Protein AF-A0A4Q2QNY8-F1 (afdb_monomer_lite)

Foldseek 3Di:
DVVVVVVVVVVVVVVVVVVVVVVVPDPPDDPDDDDDDPDDPDDPVVVVVVVVVVVVVVVVVVVVVVVVVVPDDDPDVVVCVVVVHDDLFDQDDFPVQVVVWDFDQDPNDTDTPRPDDCCVPPVPTSRNVRVVSSVVSVD

Radius of gyration: 48.38 Å; chains: 1; bounding box: 108×28×122 Å

Sequence (139 aa):
ESGQQVYMQLLNKEQELKITEASTVGDVRIVDPAITQPGVLKPKKGLIILGAIILGLMLSIVGVLLRSLFNRGIESPQVLEEHGISVYASIPLSEWQKARDSVKTIKGVKRYKQSQLLAVGNPTDLAIEAIRSLRTSLH

Structure (mmCIF, N/CA/C/O backbone):
data_AF-A0A4Q2QNY8-F1
#
_entry.id   AF-A0A4Q2QNY8-F1
#
loop_
_atom_site.group_PD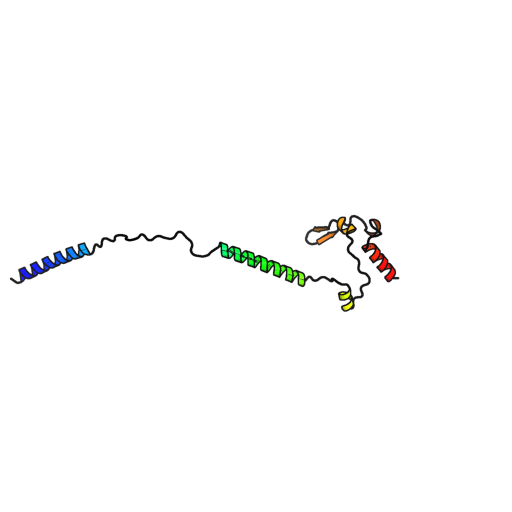B
_atom_site.id
_atom_site.type_symbol
_atom_site.label_atom_id
_atom_site.label_alt_id
_atom_site.label_comp_id
_atom_site.label_asym_id
_atom_site.label_entity_id
_atom_site.label_seq_id
_atom_site.pdbx_PDB_ins_code
_atom_site.Cartn_x
_atom_site.Cartn_y
_atom_site.Cartn_z
_atom_site.occupancy
_atom_site.B_iso_or_equiv
_atom_site.auth_seq_id
_atom_site.auth_comp_id
_atom_site.auth_asym_id
_atom_site.auth_atom_id
_atom_site.pdbx_PDB_model_num
ATOM 1 N N . GLU A 1 1 ? -74.989 6.052 79.167 1.00 61.16 1 GLU A N 1
ATOM 2 C CA . GLU A 1 1 ? -74.015 4.953 78.963 1.00 61.16 1 GLU A CA 1
ATOM 3 C C . GLU A 1 1 ? -73.377 4.945 77.569 1.00 61.16 1 GLU A C 1
ATOM 5 O O . GLU A 1 1 ? -72.194 4.651 77.464 1.00 61.16 1 GLU A O 1
ATOM 10 N N . SER A 1 2 ? -74.086 5.355 76.510 1.00 73.25 2 SER A N 1
ATOM 11 C CA . SER A 1 2 ? -73.563 5.380 75.130 1.00 73.25 2 SER A CA 1
ATOM 12 C C . SER A 1 2 ? -72.398 6.358 74.880 1.00 73.25 2 SER A C 1
ATOM 14 O O . SER A 1 2 ? -71.460 6.019 74.167 1.00 73.25 2 SER A O 1
ATOM 16 N N . GLY A 1 3 ? -72.397 7.551 75.490 1.00 76.75 3 GLY A N 1
ATOM 17 C CA . GLY A 1 3 ? -71.341 8.556 75.262 1.00 76.75 3 GLY A CA 1
ATOM 18 C C . GLY A 1 3 ? -69.958 8.156 75.794 1.00 76.75 3 GLY A C 1
ATOM 19 O O . GLY A 1 3 ? -68.940 8.442 75.168 1.00 76.75 3 GLY A O 1
ATOM 20 N N . GLN A 1 4 ? -69.916 7.432 76.916 1.00 82.75 4 GLN A N 1
ATOM 21 C CA . GLN A 1 4 ? -68.666 6.945 77.502 1.00 82.75 4 GLN A CA 1
ATOM 22 C C . GLN A 1 4 ? -68.042 5.836 76.644 1.00 82.75 4 GLN A C 1
ATOM 24 O O . GLN A 1 4 ? -66.826 5.786 76.490 1.00 82.75 4 GLN A O 1
ATOM 29 N N . GLN A 1 5 ? -68.867 4.986 76.026 1.00 83.88 5 GLN A N 1
ATOM 30 C CA . GLN A 1 5 ? -68.399 3.939 75.116 1.00 83.88 5 GLN A CA 1
ATOM 31 C C . GLN A 1 5 ? -67.789 4.523 73.836 1.00 83.88 5 GLN A C 1
ATOM 33 O O . GLN A 1 5 ? -66.726 4.074 73.413 1.00 83.88 5 GLN A O 1
ATOM 38 N N . VAL A 1 6 ? -68.407 5.561 73.261 1.00 84.44 6 VAL A N 1
ATOM 39 C CA . VAL A 1 6 ? -67.871 6.256 72.077 1.00 84.44 6 VAL A CA 1
ATOM 40 C C . VAL A 1 6 ? -66.541 6.943 72.397 1.00 84.44 6 VAL A C 1
ATOM 42 O O . VAL A 1 6 ? -65.595 6.83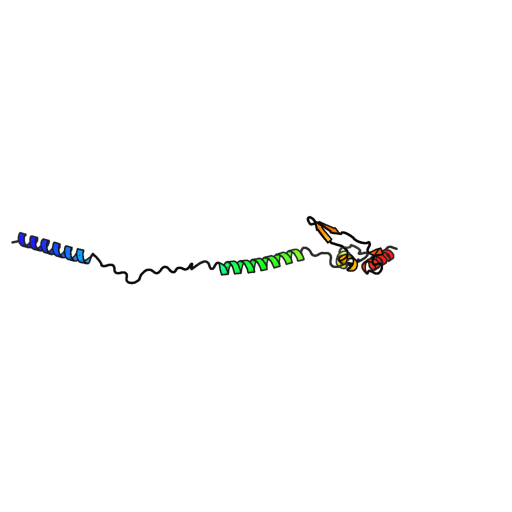6 71.621 1.00 84.44 6 VAL A O 1
ATOM 45 N N . TYR A 1 7 ? -66.427 7.584 73.564 1.00 86.94 7 TYR A N 1
ATOM 46 C CA . TYR A 1 7 ? -65.170 8.195 74.004 1.00 86.94 7 TYR A CA 1
ATOM 47 C C . TYR A 1 7 ? -64.042 7.163 74.143 1.00 86.94 7 TYR A C 1
ATOM 49 O O . TYR A 1 7 ? -62.943 7.374 73.633 1.00 86.94 7 TYR A O 1
ATOM 57 N N . MET A 1 8 ? -64.327 6.011 74.757 1.00 91.75 8 MET A N 1
ATOM 58 C CA . MET A 1 8 ? -63.346 4.928 74.886 1.00 91.75 8 MET A CA 1
ATOM 59 C C . MET A 1 8 ? -62.950 4.328 73.530 1.00 91.75 8 MET A C 1
ATOM 61 O O . MET A 1 8 ? -61.789 3.981 73.333 1.00 91.75 8 MET A O 1
ATOM 65 N N . GLN A 1 9 ? -63.879 4.236 72.574 1.00 89.81 9 GLN A N 1
ATOM 66 C CA . GLN A 1 9 ? -63.567 3.786 71.215 1.00 89.81 9 GLN A CA 1
ATOM 67 C C . GLN A 1 9 ? -62.640 4.759 70.480 1.00 89.81 9 GLN A C 1
ATOM 69 O O . GLN A 1 9 ? -61.672 4.315 69.865 1.00 89.81 9 GLN A O 1
ATOM 74 N N . LEU A 1 10 ? -62.902 6.067 70.564 1.00 91.19 10 LEU A N 1
ATOM 75 C CA . LEU A 1 10 ? -62.044 7.090 69.958 1.00 91.19 10 LEU A CA 1
ATOM 76 C C . LEU A 1 10 ? -60.645 7.094 70.583 1.00 91.19 10 LEU A C 1
ATOM 78 O O . LEU A 1 10 ? -59.657 7.133 69.853 1.00 91.19 10 LEU A O 1
ATOM 82 N N . LEU A 1 11 ? -60.561 6.975 71.911 1.00 92.50 11 LEU A N 1
ATOM 83 C CA . LEU A 1 11 ? -59.290 6.904 72.634 1.00 92.50 11 LEU A CA 1
ATOM 84 C C . LEU A 1 11 ? -58.454 5.690 72.206 1.00 92.50 11 LEU A C 1
ATOM 86 O O . LEU A 1 11 ? -57.263 5.816 71.928 1.00 92.50 11 LEU A O 1
ATOM 90 N N . ASN A 1 12 ? -59.080 4.517 72.099 1.00 93.19 12 ASN A N 1
ATOM 91 C CA . ASN A 1 12 ? -58.396 3.313 71.629 1.00 93.19 12 ASN A CA 1
ATOM 92 C C . ASN A 1 12 ? -57.914 3.472 70.180 1.00 93.19 12 ASN A C 1
ATOM 94 O O . ASN A 1 12 ? -56.805 3.055 69.851 1.00 93.19 12 ASN A O 1
ATOM 98 N N . LYS A 1 13 ? -58.717 4.117 69.324 1.00 91.38 13 LYS A N 1
ATOM 99 C CA . LYS A 1 13 ? -58.352 4.375 67.927 1.00 91.38 13 LYS A CA 1
ATOM 100 C C . LYS A 1 13 ? -57.171 5.341 67.808 1.00 91.38 13 LYS A C 1
ATOM 102 O O . LYS A 1 13 ? -56.305 5.135 66.965 1.00 91.38 13 LYS A O 1
ATOM 107 N N . GLU A 1 14 ? -57.093 6.354 68.669 1.00 92.19 14 GLU A N 1
ATOM 108 C CA . GLU A 1 14 ? -55.946 7.269 68.736 1.00 92.19 14 GLU A CA 1
ATOM 109 C C . GLU A 1 14 ? -54.652 6.527 69.104 1.00 92.19 14 GLU A C 1
ATOM 111 O O . GLU A 1 14 ? -53.612 6.726 68.475 1.00 92.19 14 GLU A O 1
ATOM 116 N N . GLN A 1 15 ? -54.714 5.642 70.100 1.00 86.88 15 GLN A N 1
ATOM 117 C CA . GLN A 1 15 ? -53.559 4.843 70.515 1.00 86.88 15 GLN A CA 1
ATOM 118 C C . GLN A 1 15 ? -53.115 3.870 69.419 1.00 86.88 15 GLN A C 1
ATOM 120 O O . GLN A 1 15 ? -51.923 3.754 69.145 1.00 86.88 15 GLN A O 1
ATOM 125 N N . GLU A 1 16 ? -54.065 3.218 68.751 1.00 88.50 16 GLU A N 1
ATOM 126 C CA . GLU A 1 16 ? -53.801 2.330 67.617 1.00 88.50 16 GLU A CA 1
ATOM 127 C C . GLU A 1 16 ? -53.111 3.074 66.462 1.00 88.50 16 GLU A C 1
ATOM 129 O O . GLU A 1 16 ? -52.135 2.575 65.896 1.00 88.50 16 GLU A O 1
ATOM 134 N N . LEU A 1 17 ? -53.561 4.295 66.150 1.00 86.06 17 LEU A N 1
ATOM 135 C CA . LEU A 1 17 ? -52.940 5.137 65.127 1.00 86.06 17 LEU A CA 1
ATOM 136 C C . LEU A 1 17 ? -51.527 5.570 65.521 1.00 86.06 17 LEU A C 1
ATOM 138 O O . LEU A 1 17 ? -50.632 5.469 64.690 1.00 86.06 17 LEU A O 1
ATOM 142 N N . LYS A 1 18 ? -51.289 5.959 66.781 1.00 83.75 18 LYS A N 1
ATOM 143 C CA . LYS A 1 18 ? -49.944 6.309 67.277 1.00 83.75 18 LYS A CA 1
ATOM 144 C C . LYS A 1 18 ? -48.963 5.139 67.202 1.00 83.75 18 LYS A C 1
ATOM 146 O O . LYS A 1 18 ? -47.800 5.329 66.854 1.00 83.75 18 LYS A O 1
ATOM 151 N N . ILE A 1 19 ? -49.424 3.925 67.503 1.00 83.31 19 ILE A N 1
ATOM 152 C CA . ILE A 1 19 ? -48.609 2.708 67.382 1.00 83.31 19 ILE A CA 1
ATOM 153 C C . ILE A 1 19 ? -48.338 2.396 65.907 1.00 83.31 19 ILE A C 1
ATOM 155 O O . ILE A 1 19 ? -47.214 2.056 65.547 1.00 83.31 19 ILE A O 1
ATOM 159 N N . THR A 1 20 ? -49.341 2.555 65.043 1.00 78.69 20 THR A N 1
ATOM 160 C CA . THR A 1 20 ? -49.195 2.334 63.598 1.00 78.69 20 THR A CA 1
ATOM 161 C C . THR A 1 20 ? -48.257 3.362 62.972 1.00 78.69 20 THR A C 1
ATOM 163 O O . THR A 1 20 ? -47.421 2.992 62.158 1.00 78.69 20 THR A O 1
ATOM 166 N N . GLU A 1 21 ? -48.332 4.628 63.381 1.00 77.88 21 GLU A N 1
ATOM 167 C CA . GLU A 1 21 ? -47.436 5.703 62.948 1.00 77.88 21 GLU A CA 1
ATOM 168 C C . GLU A 1 21 ? -45.992 5.410 63.370 1.00 77.88 21 GLU A C 1
ATOM 170 O O . GLU A 1 21 ? -45.101 5.388 62.521 1.00 77.88 21 GLU A O 1
ATOM 175 N N . ALA A 1 22 ? -45.771 5.053 64.640 1.00 73.25 22 ALA A N 1
ATOM 176 C CA . ALA A 1 22 ? -44.460 4.635 65.136 1.00 73.25 22 ALA A CA 1
ATOM 177 C C . ALA A 1 22 ? -43.936 3.362 64.441 1.00 73.25 22 ALA A C 1
ATOM 179 O O . ALA A 1 22 ? -42.732 3.2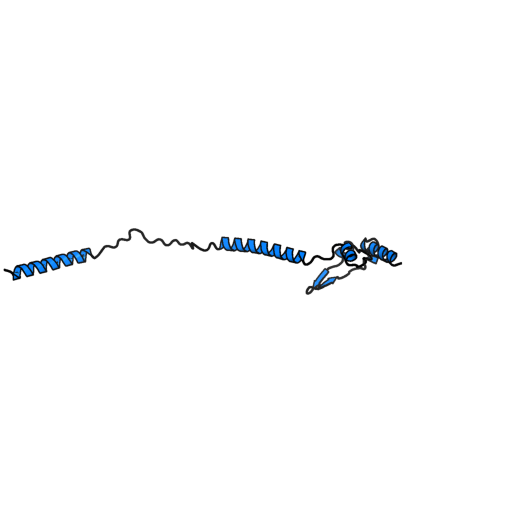27 64.243 1.00 73.25 22 ALA A O 1
ATOM 180 N N . SER A 1 23 ? -44.827 2.454 64.026 1.00 68.50 23 SER A N 1
ATOM 181 C CA . SER A 1 23 ? -44.486 1.249 63.258 1.00 68.50 23 SER A CA 1
ATOM 182 C C . SER A 1 23 ? -44.324 1.502 61.751 1.00 68.50 23 SER A C 1
ATOM 184 O O . SER A 1 23 ? -43.776 0.648 61.055 1.00 68.50 23 SER A O 1
ATOM 186 N N . THR A 1 24 ? -44.806 2.640 61.239 1.00 66.19 24 THR A N 1
ATOM 187 C CA . THR A 1 24 ? -44.676 3.065 59.832 1.00 66.19 24 THR A CA 1
ATOM 188 C C . THR A 1 24 ? -43.359 3.799 59.596 1.00 66.19 24 THR A C 1
ATOM 190 O O . THR A 1 24 ? -42.877 3.840 58.462 1.00 66.19 24 THR A O 1
ATOM 193 N N . VAL A 1 25 ? -42.723 4.317 60.655 1.00 64.25 25 VAL A N 1
ATOM 194 C CA . VAL A 1 25 ? -41.319 4.746 60.613 1.00 64.25 25 VAL A CA 1
ATOM 195 C C . VAL A 1 25 ? -40.442 3.495 60.511 1.00 64.25 25 VAL A C 1
ATOM 197 O O . VAL A 1 25 ? -39.862 3.016 61.481 1.00 64.25 25 VAL A O 1
ATOM 200 N N . GLY A 1 26 ? -40.403 2.914 59.314 1.00 64.75 26 GLY A N 1
ATOM 201 C CA . GLY A 1 26 ? -39.526 1.803 58.992 1.00 64.75 26 GLY A CA 1
ATOM 202 C C . GLY A 1 26 ? -38.073 2.242 59.123 1.00 64.75 26 GLY A C 1
ATOM 203 O O . GLY A 1 26 ? -37.637 3.169 58.440 1.00 64.75 26 GLY A O 1
ATOM 204 N N . ASP A 1 27 ? -37.323 1.567 59.990 1.00 69.56 27 ASP A N 1
ATOM 205 C CA . ASP A 1 27 ? -35.871 1.688 60.055 1.00 69.56 27 ASP A CA 1
ATOM 206 C C . ASP A 1 27 ? -35.283 1.083 58.773 1.00 69.56 27 ASP A C 1
ATOM 208 O O . ASP A 1 27 ? -35.184 -0.138 58.610 1.00 69.56 27 ASP A O 1
ATOM 212 N N . VAL A 1 28 ? -34.984 1.933 57.789 1.00 69.50 28 VAL A N 1
ATOM 213 C CA . VAL A 1 28 ? -34.408 1.486 56.519 1.00 69.50 28 VAL A CA 1
ATOM 214 C C . VAL A 1 28 ? -32.923 1.222 56.743 1.00 69.50 28 VAL A C 1
ATOM 216 O O . VAL A 1 28 ? -32.077 2.098 56.571 1.00 69.50 28 VAL A O 1
ATOM 219 N N . ARG A 1 29 ? -32.594 -0.013 57.126 1.00 75.62 29 ARG A N 1
ATOM 220 C CA . ARG A 1 29 ? -31.206 -0.456 57.260 1.00 75.62 29 ARG A CA 1
ATOM 221 C C . ARG A 1 29 ? -30.669 -0.922 55.912 1.00 75.62 29 ARG A C 1
ATOM 223 O O . ARG A 1 29 ? -31.178 -1.873 55.324 1.00 75.62 29 ARG A O 1
ATOM 230 N N . ILE A 1 30 ? -29.608 -0.275 55.439 1.00 74.62 30 ILE A N 1
ATOM 231 C CA . ILE A 1 30 ? -28.875 -0.695 54.240 1.00 74.62 30 ILE A CA 1
ATOM 232 C C . ILE A 1 30 ? -28.323 -2.111 54.489 1.00 74.62 30 ILE A C 1
ATOM 234 O O . ILE A 1 30 ? -27.493 -2.301 55.375 1.00 74.62 30 ILE A O 1
ATOM 238 N N . VAL A 1 31 ? -28.819 -3.104 53.740 1.00 78.56 31 VAL A N 1
ATOM 239 C CA . VAL A 1 31 ? -28.377 -4.512 53.836 1.00 78.56 31 VAL A CA 1
ATOM 240 C C . VAL A 1 31 ? -27.129 -4.758 52.982 1.00 78.56 31 VAL A C 1
ATOM 242 O O . VAL A 1 31 ? -26.272 -5.538 53.384 1.00 78.56 31 VAL A O 1
ATOM 245 N N . ASP A 1 32 ? -27.003 -4.060 51.847 1.00 80.31 32 ASP A N 1
ATOM 246 C CA . ASP A 1 32 ? -25.822 -4.102 50.979 1.00 80.31 32 ASP A CA 1
ATOM 247 C C . ASP A 1 32 ? -25.685 -2.771 50.208 1.00 80.31 32 ASP A C 1
ATOM 249 O O . ASP A 1 32 ? -26.649 -2.339 49.562 1.00 80.31 32 ASP A O 1
ATOM 253 N N . PRO A 1 33 ? -24.551 -2.053 50.300 1.00 79.19 33 PRO A N 1
ATOM 254 C CA . PRO A 1 33 ? -24.332 -0.840 49.521 1.00 79.19 33 PRO A CA 1
ATOM 255 C C . PRO A 1 33 ? -24.244 -1.140 48.018 1.00 79.19 33 PRO A C 1
ATOM 257 O O . PRO A 1 33 ? -23.588 -2.082 47.584 1.00 79.19 33 PRO A O 1
ATOM 260 N N . ALA A 1 34 ? -24.851 -0.283 47.191 1.00 76.12 34 ALA A N 1
ATOM 261 C CA . ALA A 1 34 ? -24.735 -0.386 45.740 1.00 76.12 34 ALA A CA 1
ATOM 262 C C . ALA A 1 34 ? -23.293 -0.089 45.296 1.00 76.12 34 ALA A C 1
ATOM 264 O O . ALA A 1 34 ? -22.850 1.062 45.268 1.00 76.12 34 ALA A O 1
ATOM 265 N N . ILE A 1 35 ? -22.556 -1.136 44.935 1.00 75.94 35 ILE A N 1
ATOM 266 C CA . ILE A 1 35 ? -21.191 -1.014 44.431 1.00 75.94 35 ILE A CA 1
ATOM 267 C C . ILE A 1 35 ? -21.271 -0.663 42.946 1.00 75.94 35 ILE A C 1
ATOM 269 O O . ILE A 1 35 ? -21.676 -1.474 42.111 1.00 75.94 35 ILE A O 1
ATOM 273 N N . THR A 1 36 ? -20.874 0.556 42.592 1.00 74.19 36 THR A N 1
ATOM 274 C CA . THR A 1 36 ? -20.621 0.879 41.186 1.00 74.19 36 THR A CA 1
ATOM 275 C C . THR A 1 36 ? -19.337 0.174 40.769 1.00 74.19 36 THR A C 1
ATOM 277 O O . THR A 1 36 ? -18.326 0.271 41.456 1.00 74.19 36 THR A O 1
ATOM 280 N N . GLN A 1 37 ? -19.364 -0.576 39.668 1.00 69.69 37 GLN A N 1
ATOM 281 C CA . GLN A 1 37 ? -18.137 -1.134 39.103 1.00 69.69 37 GLN A CA 1
ATOM 282 C C . GLN A 1 37 ? -17.370 0.007 38.420 1.00 69.69 37 GLN A C 1
ATOM 284 O O . GLN A 1 37 ? -17.871 0.546 37.426 1.00 69.69 37 GLN A O 1
ATOM 289 N N . PRO A 1 38 ? -16.171 0.396 38.896 1.00 67.81 38 PRO A N 1
ATOM 290 C CA . PRO A 1 38 ? -15.337 1.353 38.187 1.00 67.81 38 PRO A CA 1
ATOM 291 C C . PRO A 1 38 ? -14.713 0.632 36.987 1.00 67.81 38 PRO A C 1
ATOM 293 O O . PRO A 1 38 ? -13.610 0.096 37.044 1.00 67.81 38 PRO A O 1
ATOM 296 N N . GLY A 1 39 ? -15.468 0.553 35.894 1.00 67.44 39 GLY A N 1
ATOM 297 C CA . GLY A 1 39 ? -15.057 -0.166 34.699 1.00 67.44 39 GLY A CA 1
ATOM 298 C C . GLY A 1 39 ? -15.993 0.104 33.533 1.00 67.44 39 GLY A C 1
ATOM 299 O O . GLY A 1 39 ? -17.194 -0.146 33.591 1.00 67.44 39 GLY A O 1
ATOM 300 N N . VAL A 1 40 ? -15.433 0.607 32.438 1.00 66.50 40 VAL A N 1
ATOM 301 C CA . VAL A 1 40 ? -16.181 0.838 31.202 1.00 66.50 40 VAL A CA 1
ATOM 302 C C . VAL A 1 40 ? -16.436 -0.522 30.537 1.00 66.50 40 VAL A C 1
ATOM 304 O O . VAL A 1 40 ? -15.542 -1.074 29.899 1.00 66.50 40 VAL A O 1
ATOM 307 N N . LEU A 1 41 ? -17.644 -1.086 30.679 1.00 68.25 41 LEU A N 1
ATOM 308 C CA . LEU A 1 41 ? -17.991 -2.403 30.109 1.00 68.25 41 LEU A CA 1
ATOM 309 C C . LEU A 1 41 ? -17.899 -2.445 28.567 1.00 68.25 41 LEU A C 1
ATOM 311 O O . LEU A 1 41 ? -17.679 -3.512 27.989 1.00 68.25 41 LEU A O 1
ATOM 315 N N . LYS A 1 42 ? -18.065 -1.302 27.883 1.00 67.44 42 LYS A N 1
ATOM 316 C CA . LYS A 1 42 ? -18.009 -1.159 26.413 1.00 67.44 42 LYS A CA 1
ATOM 317 C C . LYS A 1 42 ? -17.576 0.266 26.013 1.00 67.44 42 LYS A C 1
ATOM 319 O O . LYS A 1 42 ? -18.007 1.200 26.681 1.00 67.44 42 LYS A O 1
ATOM 324 N N . PRO A 1 43 ? -16.837 0.492 24.905 1.00 69.88 43 PRO A N 1
ATOM 325 C CA . PRO A 1 43 ? -16.306 -0.473 23.941 1.00 69.88 43 PRO A CA 1
ATOM 326 C C . PRO A 1 43 ? -14.839 -0.851 24.219 1.00 69.88 43 PRO A C 1
ATOM 328 O O . PRO A 1 43 ? -14.063 -0.060 24.754 1.00 69.88 43 PRO A O 1
ATOM 331 N N . LYS A 1 44 ? -14.426 -2.052 23.788 1.00 81.44 44 LYS A N 1
ATOM 332 C CA . LYS A 1 44 ? -13.034 -2.533 23.876 1.00 81.44 44 LYS A CA 1
ATOM 333 C C . LYS A 1 44 ? -12.143 -1.807 22.855 1.00 81.44 44 LYS A C 1
ATOM 335 O O . LYS A 1 44 ? -11.804 -2.367 21.815 1.00 81.44 44 LYS A O 1
ATOM 340 N N . LYS A 1 45 ? -11.770 -0.554 23.148 1.00 81.06 45 LYS A N 1
ATOM 341 C CA . LYS A 1 45 ? -11.028 0.344 22.237 1.00 81.06 45 LYS A CA 1
ATOM 342 C C . LYS A 1 45 ? -9.769 -0.303 21.645 1.00 81.06 45 LYS A C 1
ATOM 344 O O . LYS A 1 45 ? -9.529 -0.160 20.454 1.00 81.06 45 LYS A O 1
ATOM 349 N N . GLY A 1 46 ? -9.023 -1.079 22.437 1.00 87.31 46 GLY A N 1
ATOM 350 C CA . GLY A 1 46 ? -7.831 -1.790 21.955 1.00 87.31 46 GLY A CA 1
ATOM 351 C C . GLY A 1 46 ? -8.122 -2.802 20.841 1.00 87.31 46 GLY A C 1
ATOM 352 O O . GLY A 1 46 ? -7.384 -2.867 19.864 1.00 87.31 46 GLY A O 1
ATOM 353 N N . LEU A 1 47 ? -9.234 -3.537 20.935 1.00 88.38 47 LEU A N 1
ATOM 354 C CA . LEU A 1 47 ? -9.624 -4.535 19.933 1.00 88.38 47 LEU A CA 1
ATOM 355 C C . LEU A 1 47 ? -10.082 -3.870 18.625 1.00 88.38 47 LEU A C 1
ATOM 357 O O . LEU A 1 47 ? -9.796 -4.370 17.542 1.00 88.38 47 LEU A O 1
ATOM 361 N N . ILE A 1 48 ? -10.726 -2.703 18.731 1.00 92.25 48 ILE A N 1
ATOM 362 C CA . ILE A 1 48 ? -11.124 -1.882 17.579 1.00 92.25 48 ILE A CA 1
ATOM 363 C C . ILE A 1 48 ? -9.889 -1.323 16.864 1.00 92.25 48 ILE A C 1
ATOM 365 O O . ILE A 1 48 ? -9.799 -1.418 15.644 1.00 92.25 48 ILE A O 1
ATOM 369 N N . ILE A 1 49 ? -8.923 -0.781 17.613 1.00 94.31 49 ILE A N 1
ATOM 370 C CA . ILE A 1 49 ? -7.673 -0.252 17.049 1.00 94.31 49 ILE A CA 1
ATOM 371 C C . ILE A 1 49 ? -6.889 -1.368 16.352 1.00 94.31 49 ILE A C 1
ATOM 373 O O . ILE A 1 49 ? -6.448 -1.188 15.220 1.00 94.31 49 ILE A O 1
ATOM 377 N N . LEU A 1 50 ? -6.766 -2.535 16.991 1.00 95.12 50 LEU A N 1
ATOM 378 C CA . LEU A 1 50 ? -6.087 -3.685 16.398 1.00 95.12 50 LEU A CA 1
ATOM 379 C C . LEU A 1 50 ? -6.770 -4.136 15.098 1.00 95.12 50 LEU A C 1
ATOM 381 O O . LEU A 1 50 ? -6.096 -4.334 14.089 1.00 95.12 50 LEU A O 1
ATOM 385 N N . GLY A 1 51 ? -8.104 -4.227 15.095 1.00 95.62 51 GLY A N 1
ATOM 386 C CA . GLY A 1 51 ? -8.875 -4.549 13.894 1.00 95.62 51 GLY A CA 1
ATOM 387 C C . GLY A 1 51 ? -8.678 -3.527 12.770 1.00 95.62 51 GLY A C 1
ATOM 388 O O . GLY A 1 51 ? -8.476 -3.913 11.620 1.00 95.62 51 GLY A O 1
ATOM 389 N N . ALA A 1 52 ? -8.664 -2.233 13.099 1.00 95.69 52 ALA A N 1
ATOM 390 C CA . ALA A 1 52 ? -8.454 -1.158 12.132 1.00 95.69 52 ALA A CA 1
ATOM 391 C C . ALA A 1 52 ? -7.049 -1.190 11.508 1.00 95.69 52 ALA A C 1
ATOM 393 O O . ALA A 1 52 ? -6.919 -0.985 10.303 1.00 95.69 52 ALA A O 1
ATOM 394 N N . ILE A 1 53 ? -6.008 -1.489 12.294 1.00 96.75 53 ILE A N 1
ATOM 395 C CA . ILE A 1 53 ? -4.634 -1.626 11.786 1.00 96.75 53 ILE A CA 1
ATOM 396 C C . ILE A 1 53 ? -4.541 -2.791 10.799 1.00 96.75 53 ILE A C 1
ATOM 398 O O . ILE A 1 53 ? -4.007 -2.626 9.703 1.00 96.75 53 ILE A O 1
ATOM 402 N N . ILE A 1 54 ? -5.090 -3.953 11.161 1.00 96.81 54 ILE A N 1
ATOM 403 C CA . ILE A 1 54 ? -5.058 -5.145 10.303 1.00 96.81 54 ILE A CA 1
ATOM 404 C C . ILE A 1 54 ? -5.810 -4.884 8.992 1.00 96.81 54 ILE A C 1
ATOM 406 O O . ILE A 1 54 ? -5.285 -5.169 7.914 1.00 96.81 54 ILE A O 1
ATOM 410 N N . LEU A 1 55 ? -7.005 -4.289 9.065 1.00 97.06 55 LEU A N 1
ATOM 411 C CA . LEU A 1 55 ? -7.779 -3.914 7.879 1.00 97.06 55 LEU A CA 1
ATOM 412 C C . LEU A 1 55 ? -7.055 -2.881 7.012 1.00 97.06 55 LEU A C 1
ATOM 414 O O . LEU A 1 55 ? -7.023 -3.026 5.792 1.00 97.06 55 LEU A O 1
ATOM 418 N N . GLY A 1 56 ? -6.448 -1.865 7.626 1.00 97.25 56 GLY A N 1
ATOM 419 C CA . GLY A 1 56 ? -5.678 -0.847 6.916 1.00 97.25 56 GLY A CA 1
ATOM 420 C C . GLY A 1 56 ? -4.484 -1.438 6.165 1.00 97.25 56 GLY A C 1
ATOM 421 O O . GLY A 1 56 ? -4.260 -1.097 5.004 1.00 97.25 56 GLY A O 1
ATOM 422 N N . LEU A 1 57 ? -3.755 -2.372 6.785 1.00 97.00 57 LEU A N 1
ATOM 423 C CA . LEU A 1 57 ? -2.648 -3.080 6.135 1.00 97.00 57 LEU A CA 1
ATOM 424 C C . LEU A 1 57 ? -3.131 -3.920 4.950 1.00 97.00 57 LEU A C 1
ATOM 426 O O . LEU A 1 57 ? -2.563 -3.818 3.864 1.00 97.00 57 LEU A O 1
ATOM 430 N N . MET A 1 58 ? -4.205 -4.691 5.133 1.00 97.19 58 MET A N 1
ATOM 431 C CA . MET A 1 58 ? -4.830 -5.476 4.063 1.00 97.19 58 MET A CA 1
ATOM 432 C C . MET A 1 58 ? -5.236 -4.597 2.874 1.00 97.19 58 MET A C 1
ATOM 434 O O . MET A 1 58 ? -4.846 -4.869 1.740 1.00 97.19 58 MET A O 1
ATOM 438 N N . LEU A 1 59 ? -5.955 -3.501 3.130 1.00 96.94 59 LEU A N 1
ATOM 439 C CA . LEU A 1 59 ? -6.386 -2.558 2.095 1.00 96.94 59 LEU A CA 1
ATOM 440 C C . LEU A 1 59 ? -5.204 -1.903 1.373 1.00 96.94 59 LEU A C 1
ATOM 442 O O . LEU A 1 59 ? -5.243 -1.743 0.155 1.00 96.94 59 LEU A O 1
ATOM 446 N N . SER A 1 60 ? -4.144 -1.554 2.103 1.00 96.62 60 SER A N 1
ATOM 447 C CA . SER A 1 60 ? -2.941 -0.957 1.521 1.00 96.62 60 SER A CA 1
ATOM 448 C C . SER A 1 60 ? -2.232 -1.926 0.570 1.00 96.62 60 SER A C 1
ATOM 450 O O . SER A 1 60 ? -1.903 -1.554 -0.556 1.00 96.62 60 SER A O 1
ATOM 452 N N . ILE A 1 61 ? -2.070 -3.193 0.974 1.00 95.94 61 ILE A N 1
ATOM 453 C CA . ILE A 1 61 ? -1.477 -4.241 0.129 1.00 95.94 61 ILE A CA 1
ATOM 454 C C . ILE A 1 61 ? -2.297 -4.420 -1.149 1.00 95.94 61 ILE A C 1
ATOM 456 O O . ILE A 1 61 ? -1.742 -4.380 -2.248 1.00 95.94 61 ILE A O 1
ATOM 460 N N . VAL A 1 62 ? -3.618 -4.563 -1.016 1.00 95.94 62 VAL A N 1
ATOM 461 C CA . VAL A 1 62 ? -4.528 -4.705 -2.161 1.00 95.94 62 VAL A CA 1
ATOM 462 C C . VAL A 1 62 ? -4.423 -3.494 -3.090 1.00 95.94 62 VAL A C 1
ATOM 464 O O . VAL A 1 62 ? -4.295 -3.664 -4.300 1.00 95.94 62 VAL A O 1
ATOM 467 N N . GLY A 1 63 ? -4.405 -2.277 -2.543 1.00 95.00 63 GLY A N 1
ATOM 468 C CA . GLY A 1 63 ? -4.267 -1.048 -3.325 1.00 95.00 63 GLY A CA 1
ATOM 469 C C . GLY A 1 63 ? -2.947 -0.965 -4.098 1.00 95.00 63 GLY A C 1
ATOM 470 O O . GLY A 1 63 ? -2.944 -0.594 -5.273 1.00 95.00 63 GLY A O 1
ATOM 471 N N . VAL A 1 64 ? -1.826 -1.344 -3.476 1.00 94.00 64 VAL A N 1
ATOM 472 C CA . VAL A 1 64 ? -0.511 -1.375 -4.140 1.00 94.00 64 VAL A CA 1
ATOM 473 C C . VAL A 1 64 ? -0.478 -2.428 -5.244 1.00 94.00 64 VAL A C 1
ATOM 475 O O . VAL A 1 64 ? 0.007 -2.134 -6.336 1.00 94.00 64 VAL A O 1
ATOM 478 N N . LEU A 1 65 ? -1.025 -3.620 -4.998 1.00 90.44 65 LEU A N 1
ATOM 479 C CA . LEU A 1 65 ? -1.095 -4.678 -6.005 1.00 90.44 65 LEU A CA 1
ATOM 480 C C . LEU A 1 65 ? -1.963 -4.261 -7.193 1.00 90.44 65 LEU A C 1
ATOM 482 O O . LEU A 1 65 ? -1.502 -4.359 -8.325 1.00 90.44 65 LEU A O 1
ATOM 486 N N . LEU A 1 66 ? -3.162 -3.715 -6.961 1.00 90.38 66 LEU A N 1
ATOM 487 C CA . LEU A 1 66 ? -4.012 -3.193 -8.039 1.00 90.38 66 LEU A CA 1
ATOM 488 C C . LEU A 1 66 ? -3.283 -2.134 -8.869 1.00 90.38 66 LEU A C 1
ATOM 490 O O . LEU A 1 66 ? -3.293 -2.191 -10.098 1.00 90.38 66 LEU A O 1
ATOM 494 N N . ARG A 1 67 ? -2.606 -1.193 -8.201 1.00 88.00 67 ARG A N 1
ATOM 495 C CA . ARG A 1 67 ? -1.806 -0.169 -8.880 1.00 88.00 67 ARG A CA 1
ATOM 496 C C . ARG A 1 67 ? -0.666 -0.781 -9.693 1.00 88.00 67 ARG A C 1
ATOM 498 O O . ARG A 1 67 ? -0.402 -0.318 -10.797 1.00 88.00 67 ARG A O 1
ATOM 505 N N . SER A 1 68 ? 0.004 -1.801 -9.164 1.00 84.50 68 SER A N 1
ATOM 506 C CA . SER A 1 68 ? 1.077 -2.509 -9.866 1.00 84.50 68 SER A CA 1
ATOM 507 C C . SER A 1 68 ? 0.561 -3.264 -11.088 1.00 84.50 68 SER A C 1
ATOM 509 O O . SER A 1 68 ? 1.231 -3.274 -12.114 1.00 84.50 68 SER A O 1
ATOM 511 N N . LEU A 1 69 ? -0.623 -3.874 -10.995 1.00 82.12 69 LEU A N 1
ATOM 512 C CA . LEU A 1 69 ? -1.247 -4.600 -12.101 1.00 82.12 69 LEU A CA 1
ATOM 513 C C . LEU A 1 69 ? -1.663 -3.659 -13.237 1.00 82.12 69 LEU A C 1
ATOM 515 O O . LEU A 1 69 ? -1.468 -3.994 -14.401 1.00 82.12 69 LEU A O 1
ATOM 519 N N . PHE A 1 70 ? -2.188 -2.475 -12.909 1.00 78.69 70 PHE A N 1
ATOM 520 C CA . PHE A 1 70 ? -2.509 -1.451 -13.909 1.00 78.69 70 PHE A CA 1
ATOM 521 C C . PHE A 1 70 ? -1.263 -0.797 -14.516 1.00 78.69 70 PHE A C 1
ATOM 523 O O . PHE A 1 70 ? -1.276 -0.423 -15.683 1.00 78.69 70 PHE A O 1
ATOM 530 N N . ASN A 1 71 ? -0.170 -0.701 -13.757 1.00 72.94 71 ASN A N 1
ATOM 531 C CA . ASN A 1 71 ? 1.115 -0.192 -14.238 1.00 72.94 71 ASN A CA 1
ATOM 532 C C . ASN A 1 71 ? 2.012 -1.304 -14.807 1.00 72.94 71 ASN A C 1
ATOM 534 O O . ASN A 1 71 ? 3.230 -1.272 -14.612 1.00 72.94 71 ASN A O 1
ATOM 538 N N . ARG A 1 72 ? 1.440 -2.285 -15.513 1.00 63.81 72 ARG A N 1
ATOM 539 C CA . ARG A 1 72 ? 2.245 -3.216 -16.308 1.00 63.81 72 ARG A CA 1
ATOM 540 C C . ARG A 1 72 ? 2.914 -2.442 -17.440 1.00 63.81 72 ARG A C 1
ATOM 542 O O . ARG A 1 72 ? 2.258 -1.966 -18.361 1.00 63.81 72 ARG A O 1
ATOM 549 N N . GLY A 1 73 ? 4.226 -2.262 -17.314 1.00 67.31 73 GLY A N 1
ATOM 550 C CA . GLY A 1 73 ? 5.057 -1.759 -18.398 1.00 67.31 73 GLY A CA 1
ATOM 551 C C . GLY A 1 73 ? 5.188 -2.798 -19.509 1.00 67.31 73 GLY A C 1
ATOM 552 O O . GLY A 1 73 ? 4.776 -3.947 -19.367 1.00 67.31 73 GLY A O 1
ATOM 553 N N . ILE A 1 74 ? 5.787 -2.395 -20.623 1.00 69.88 74 ILE A N 1
ATOM 554 C CA . ILE A 1 74 ? 6.136 -3.316 -21.705 1.00 69.88 74 ILE A CA 1
ATOM 555 C C . ILE A 1 74 ? 7.333 -4.148 -21.225 1.00 69.88 74 ILE A C 1
ATOM 557 O O . ILE A 1 74 ? 8.448 -3.636 -21.144 1.00 69.88 74 ILE A O 1
ATOM 561 N N . GLU A 1 75 ? 7.088 -5.399 -20.837 1.00 68.69 75 GLU A N 1
ATOM 562 C CA . GLU A 1 75 ? 8.110 -6.290 -20.259 1.00 68.69 75 GLU A CA 1
ATOM 563 C C . GLU A 1 75 ? 8.832 -7.142 -21.306 1.00 68.69 75 GLU A C 1
ATOM 565 O O . GLU A 1 75 ? 9.959 -7.572 -21.061 1.00 68.69 75 GLU A O 1
ATOM 570 N N . SER A 1 76 ? 8.229 -7.364 -22.478 1.00 74.12 76 SER A N 1
ATOM 571 C CA . SER A 1 76 ? 8.869 -8.131 -23.544 1.00 74.12 76 SER A CA 1
ATOM 572 C C . SER A 1 76 ? 8.708 -7.483 -24.922 1.00 74.12 76 SER A C 1
ATOM 574 O O . SER A 1 76 ? 7.672 -6.882 -25.219 1.00 74.12 76 SER A O 1
ATOM 576 N N . PRO A 1 77 ? 9.731 -7.605 -25.788 1.00 74.06 77 PRO A N 1
ATOM 577 C CA . PRO A 1 77 ? 9.663 -7.116 -27.161 1.00 74.06 77 PRO A CA 1
ATOM 578 C C . PRO A 1 77 ? 8.616 -7.863 -28.001 1.00 74.06 77 PRO A C 1
ATOM 580 O O . PRO A 1 77 ? 8.056 -7.270 -28.914 1.00 74.06 77 PRO A O 1
ATOM 583 N N . GLN A 1 78 ? 8.274 -9.111 -27.650 1.00 76.69 78 GLN A N 1
ATOM 584 C CA . GLN A 1 78 ? 7.236 -9.881 -28.352 1.00 76.69 78 GLN A CA 1
ATOM 585 C C . GLN A 1 78 ? 5.864 -9.206 -28.268 1.00 76.69 78 GLN A C 1
ATOM 587 O O . GLN A 1 78 ? 5.126 -9.194 -29.246 1.00 76.69 78 GLN A O 1
ATOM 592 N N . VAL A 1 79 ? 5.544 -8.577 -27.128 1.00 78.50 79 VAL A N 1
ATOM 593 C CA . VAL A 1 79 ? 4.282 -7.838 -26.964 1.00 78.50 79 VAL A CA 1
ATOM 594 C C . VAL A 1 79 ? 4.188 -6.697 -27.978 1.00 78.50 79 VAL A C 1
ATOM 596 O O . VAL A 1 79 ? 3.109 -6.424 -28.487 1.00 78.50 79 VAL A O 1
ATOM 599 N N . LEU A 1 80 ? 5.301 -6.037 -28.305 1.00 80.62 80 LEU A N 1
ATOM 600 C CA . LEU A 1 80 ? 5.321 -4.976 -29.316 1.00 80.62 80 LEU A CA 1
ATOM 601 C C . LEU A 1 80 ? 5.140 -5.542 -30.730 1.00 80.62 80 LEU A C 1
ATOM 603 O O . LEU A 1 80 ? 4.355 -4.994 -31.505 1.00 80.62 80 LEU A O 1
ATOM 607 N N . GLU A 1 81 ? 5.802 -6.657 -31.038 1.00 81.06 81 GLU A N 1
ATOM 608 C CA . GLU A 1 81 ? 5.697 -7.324 -32.341 1.00 81.06 81 GLU A CA 1
ATOM 609 C C . GLU A 1 81 ? 4.279 -7.845 -32.613 1.00 81.06 81 GLU A C 1
ATOM 611 O O . GLU A 1 81 ? 3.758 -7.656 -33.712 1.00 81.06 81 GLU A O 1
ATOM 616 N N . GLU A 1 82 ? 3.607 -8.406 -31.601 1.00 81.00 82 GLU A N 1
ATOM 617 C CA . GLU A 1 82 ? 2.202 -8.837 -31.686 1.00 81.00 82 GLU A CA 1
ATOM 618 C C . GLU A 1 82 ? 1.241 -7.677 -31.991 1.00 81.00 82 GLU A C 1
ATOM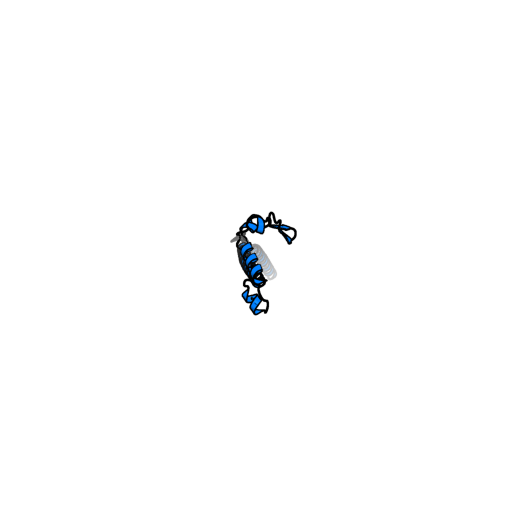 620 O O . GLU A 1 82 ? 0.222 -7.870 -32.653 1.00 81.00 82 GLU A O 1
ATOM 625 N N . HIS A 1 83 ? 1.576 -6.458 -31.560 1.00 81.50 83 HIS A N 1
ATOM 626 C CA . HIS A 1 83 ? 0.805 -5.246 -31.854 1.00 81.50 83 HIS A CA 1
ATOM 627 C C . HIS A 1 83 ? 1.208 -4.585 -33.186 1.00 81.50 83 HIS A C 1
ATOM 629 O O . HIS A 1 83 ? 0.781 -3.466 -33.476 1.00 81.50 83 HIS A O 1
ATOM 635 N N . GLY A 1 84 ? 2.022 -5.258 -34.008 1.00 82.56 84 GLY A N 1
ATOM 636 C CA . GLY A 1 84 ? 2.464 -4.768 -35.315 1.00 82.56 84 GLY A CA 1
ATOM 637 C C . GLY A 1 84 ? 3.590 -3.732 -35.252 1.00 82.56 84 GLY A C 1
ATOM 638 O O . GLY A 1 84 ? 3.843 -3.047 -36.243 1.00 82.56 84 GLY A O 1
ATOM 639 N N . ILE A 1 85 ? 4.269 -3.595 -34.109 1.00 84.12 85 ILE A N 1
ATOM 640 C CA . ILE A 1 85 ? 5.411 -2.692 -33.934 1.00 84.12 85 ILE A CA 1
ATOM 641 C C . ILE A 1 85 ? 6.700 -3.513 -34.032 1.00 84.12 85 ILE A C 1
ATOM 643 O O . ILE A 1 85 ? 7.019 -4.295 -33.141 1.00 84.12 85 ILE A O 1
ATOM 647 N N . SER A 1 86 ? 7.477 -3.314 -35.099 1.00 82.12 86 SER A N 1
ATOM 648 C CA . SER A 1 86 ? 8.768 -3.989 -35.283 1.00 82.12 86 SER A CA 1
ATOM 649 C C . SER A 1 86 ? 9.818 -3.480 -34.285 1.00 82.12 86 SER A C 1
ATOM 651 O O . SER A 1 86 ? 10.122 -2.281 -34.261 1.00 82.12 86 SER A O 1
ATOM 653 N N . VAL A 1 87 ? 10.414 -4.378 -33.498 1.00 82.19 87 VAL A N 1
ATOM 654 C CA . VAL A 1 87 ? 11.480 -4.041 -32.543 1.00 82.19 87 VAL A CA 1
ATOM 655 C C . VAL A 1 87 ? 12.848 -4.158 -33.220 1.00 82.19 87 VAL A C 1
ATOM 657 O O . VAL A 1 87 ? 13.283 -5.244 -33.575 1.00 82.19 87 VAL A O 1
ATOM 660 N N . TYR A 1 88 ? 13.556 -3.035 -33.376 1.00 82.50 88 TYR A N 1
ATOM 661 C CA . TYR A 1 88 ? 14.862 -2.999 -34.057 1.00 82.50 88 TYR A CA 1
ATOM 662 C C . TYR A 1 88 ? 16.045 -3.391 -33.162 1.00 82.50 88 TYR A C 1
ATOM 664 O O . TYR A 1 88 ? 17.035 -3.935 -33.641 1.00 82.50 88 TYR A O 1
ATOM 672 N N . ALA A 1 89 ? 15.972 -3.095 -31.863 1.00 83.56 89 ALA A N 1
ATOM 673 C CA . ALA A 1 89 ? 16.959 -3.537 -30.884 1.00 83.56 89 ALA A CA 1
ATOM 674 C C . ALA A 1 89 ? 16.403 -3.468 -29.461 1.00 83.56 89 ALA A C 1
ATOM 676 O O . ALA A 1 89 ? 15.627 -2.574 -29.121 1.00 83.56 89 ALA A O 1
ATOM 677 N N . SER A 1 90 ? 16.874 -4.374 -28.606 1.00 86.00 90 SER A N 1
ATOM 678 C CA . SER A 1 90 ? 16.663 -4.338 -27.159 1.00 86.00 90 SER A CA 1
ATOM 679 C C . SER A 1 90 ? 17.946 -3.875 -26.468 1.00 86.00 90 SER A C 1
ATOM 681 O O . SER A 1 90 ? 18.936 -4.608 -26.447 1.00 86.00 90 SER A O 1
ATOM 683 N N . ILE A 1 91 ? 17.949 -2.665 -25.906 1.00 89.06 91 ILE A N 1
ATOM 684 C CA . ILE A 1 91 ? 19.123 -2.120 -25.208 1.00 89.06 91 ILE A CA 1
ATOM 685 C C . ILE A 1 91 ? 19.022 -2.479 -23.717 1.00 89.06 91 ILE A C 1
ATOM 687 O O . ILE A 1 91 ? 18.106 -1.993 -23.047 1.00 89.06 91 ILE A O 1
ATOM 691 N N . PRO A 1 92 ? 19.928 -3.316 -23.175 1.00 87.56 92 PRO A N 1
ATOM 692 C CA . PRO A 1 92 ? 19.924 -3.650 -21.758 1.00 87.56 92 PRO A CA 1
ATOM 693 C C . PRO A 1 92 ? 20.344 -2.448 -20.906 1.00 87.56 92 PRO A C 1
ATOM 695 O O . PRO A 1 92 ? 21.059 -1.548 -21.352 1.00 87.56 92 PRO A O 1
ATOM 698 N N . LEU A 1 93 ? 19.922 -2.450 -19.643 1.00 86.50 93 LEU A N 1
ATOM 699 C CA . LEU A 1 93 ? 20.327 -1.428 -18.688 1.00 86.50 93 LEU A CA 1
ATOM 700 C C . LEU A 1 93 ? 21.788 -1.655 -18.258 1.00 86.50 93 LEU A C 1
ATOM 702 O O . LEU A 1 93 ? 22.120 -2.708 -17.722 1.00 86.50 93 LEU A O 1
ATOM 706 N N . SER A 1 94 ? 22.655 -0.659 -18.468 1.00 87.44 94 SER A N 1
ATOM 707 C CA . SER A 1 94 ? 24.055 -0.703 -18.021 1.00 87.44 94 SER A CA 1
ATOM 708 C C . SER A 1 94 ? 24.157 -0.449 -16.513 1.00 87.44 94 SER A C 1
ATOM 710 O O . SER A 1 94 ? 23.855 0.645 -16.023 1.00 87.44 94 SER A O 1
ATOM 712 N N . GLU A 1 95 ? 24.638 -1.442 -15.763 1.00 86.19 95 GLU A N 1
ATOM 713 C CA . GLU A 1 95 ? 24.919 -1.289 -14.328 1.00 86.19 95 GLU A CA 1
ATOM 714 C C . GLU A 1 95 ? 26.100 -0.330 -14.076 1.00 86.19 95 GLU A C 1
ATOM 716 O O . GLU A 1 95 ? 26.098 0.413 -13.092 1.00 86.19 95 GLU A O 1
ATOM 721 N N . TRP A 1 96 ? 27.074 -0.261 -14.997 1.00 84.75 96 TRP A N 1
ATOM 722 C CA . TRP A 1 96 ? 28.209 0.670 -14.908 1.00 84.75 96 TRP A CA 1
ATOM 723 C C . TRP A 1 96 ? 27.751 2.128 -14.958 1.00 84.75 96 TRP A C 1
ATOM 725 O O . TRP A 1 96 ? 28.235 2.956 -14.176 1.00 84.75 96 TRP A O 1
ATOM 735 N N . GLN A 1 97 ? 26.808 2.431 -15.857 1.00 83.19 97 GLN A N 1
ATOM 736 C CA . GLN A 1 97 ? 26.222 3.761 -15.983 1.00 83.19 97 GLN A CA 1
ATOM 737 C C . GLN A 1 97 ? 25.319 4.081 -14.792 1.00 83.19 97 GLN A C 1
ATOM 739 O O . GLN A 1 97 ? 25.452 5.143 -14.192 1.00 83.19 97 GLN A O 1
ATOM 744 N N . LYS A 1 98 ? 24.455 3.146 -14.388 1.00 84.25 98 LYS A N 1
ATOM 745 C CA . LYS A 1 98 ? 23.555 3.307 -13.237 1.00 84.25 98 LYS A CA 1
ATOM 746 C C . LYS A 1 98 ? 24.299 3.610 -11.933 1.00 84.25 98 LYS A C 1
ATOM 748 O O . LYS A 1 98 ? 23.816 4.407 -11.137 1.00 84.25 98 LYS A O 1
ATOM 753 N N . ALA A 1 99 ? 25.473 3.013 -11.722 1.00 82.31 99 ALA A N 1
ATOM 754 C CA . ALA A 1 99 ? 26.302 3.284 -10.547 1.00 82.31 99 ALA A CA 1
ATOM 755 C C . ALA A 1 99 ? 26.900 4.707 -10.533 1.00 82.31 99 ALA A C 1
ATOM 757 O O . ALA A 1 99 ? 27.201 5.239 -9.466 1.00 82.31 99 ALA A O 1
ATOM 758 N N . ARG A 1 100 ? 27.092 5.324 -11.706 1.00 79.81 100 ARG A N 1
ATOM 759 C CA . ARG A 1 100 ? 27.714 6.652 -11.872 1.00 79.81 100 ARG A CA 1
ATOM 760 C C . ARG A 1 100 ? 26.695 7.773 -12.041 1.00 79.81 100 ARG A C 1
ATOM 762 O O . ARG A 1 100 ? 26.972 8.917 -11.675 1.00 79.81 100 ARG A O 1
ATOM 769 N N . ASP A 1 101 ? 25.524 7.450 -12.570 1.00 81.62 101 ASP A N 1
ATOM 770 C CA . ASP A 1 101 ? 24.445 8.398 -12.773 1.00 81.62 101 ASP A CA 1
ATOM 771 C C . ASP A 1 101 ? 23.705 8.626 -11.453 1.00 81.62 101 ASP A C 1
ATOM 773 O O . ASP A 1 101 ? 22.932 7.801 -10.967 1.00 81.62 101 ASP A O 1
ATOM 777 N N . SER A 1 102 ? 23.913 9.803 -10.862 1.00 71.75 102 SER A N 1
ATOM 778 C CA . SER A 1 102 ? 23.091 10.234 -9.734 1.00 71.75 102 SER A CA 1
ATOM 779 C C . SER A 1 102 ? 21.702 10.635 -10.244 1.00 71.75 102 SER A C 1
ATOM 781 O O . SER A 1 102 ? 21.548 11.640 -10.947 1.00 71.75 102 SER A O 1
ATOM 783 N N . VAL A 1 103 ? 20.681 9.849 -9.897 1.00 71.56 103 VAL A N 1
ATOM 784 C CA . VAL A 1 103 ? 19.281 10.176 -10.191 1.00 71.56 103 VAL A CA 1
ATOM 785 C C . VAL A 1 103 ? 18.742 11.032 -9.053 1.00 71.56 103 VAL A C 1
ATOM 787 O O . VAL A 1 103 ? 18.517 10.546 -7.945 1.00 71.56 103 VAL A O 1
ATOM 790 N N . LYS A 1 104 ? 18.525 12.324 -9.315 1.00 69.69 104 LYS A N 1
ATOM 791 C CA . LYS A 1 104 ? 17.840 13.215 -8.371 1.00 69.69 104 LYS A CA 1
ATOM 792 C C . LYS A 1 104 ? 16.406 13.422 -8.833 1.00 69.69 104 LYS A C 1
ATOM 794 O O . LYS A 1 104 ? 16.161 13.996 -9.893 1.00 69.69 104 LYS A O 1
ATOM 799 N N . THR A 1 105 ? 15.451 12.979 -8.024 1.00 70.31 105 THR A N 1
ATOM 800 C CA . THR A 1 105 ? 14.033 13.276 -8.246 1.00 70.31 105 THR A CA 1
ATOM 801 C C . THR A 1 105 ? 13.728 14.646 -7.654 1.00 70.31 105 THR A C 1
ATOM 803 O O . THR A 1 105 ? 13.763 14.820 -6.439 1.00 70.31 105 THR A O 1
ATOM 806 N N . ILE A 1 106 ? 13.438 15.629 -8.506 1.00 68.62 106 ILE A N 1
ATOM 807 C CA . ILE A 1 106 ? 13.027 16.974 -8.085 1.00 68.62 106 ILE A CA 1
ATOM 808 C C . ILE A 1 106 ? 11.615 17.201 -8.618 1.00 68.62 106 ILE A C 1
ATOM 810 O O . ILE A 1 106 ? 11.398 17.147 -9.825 1.00 68.62 106 ILE A O 1
ATOM 814 N N . LYS A 1 107 ? 10.653 17.452 -7.719 1.00 67.38 107 LYS A N 1
ATOM 815 C CA . LYS A 1 107 ? 9.238 17.704 -8.065 1.00 67.38 107 LYS A CA 1
ATOM 816 C C . LYS A 1 107 ? 8.628 16.629 -8.986 1.00 67.38 107 LYS A C 1
ATOM 818 O O . LYS A 1 107 ? 7.986 16.947 -9.977 1.00 67.38 107 LYS A O 1
ATOM 823 N N . GLY A 1 108 ? 8.878 15.351 -8.692 1.00 69.56 108 GLY A N 1
ATOM 824 C CA . GLY A 1 108 ? 8.346 14.222 -9.473 1.00 69.56 108 GLY A CA 1
ATOM 825 C C . GLY A 1 108 ? 9.032 13.975 -10.823 1.00 69.56 108 GLY A C 1
ATOM 826 O O . GLY A 1 108 ? 8.777 12.950 -11.447 1.00 69.56 108 GLY A O 1
ATOM 827 N N . VAL A 1 109 ? 9.951 14.848 -11.249 1.00 66.75 109 VAL A N 1
ATOM 828 C CA . VAL A 1 109 ? 10.736 14.676 -12.476 1.00 66.75 109 VAL A CA 1
ATOM 829 C C . VAL A 1 109 ? 12.102 14.091 -12.120 1.00 66.75 109 VAL A C 1
ATOM 831 O O . VAL A 1 109 ? 12.859 14.668 -11.331 1.00 66.75 109 VAL A O 1
ATOM 834 N N . LYS A 1 110 ? 12.427 12.930 -12.699 1.00 68.56 110 LYS A N 1
ATOM 835 C CA . LYS A 1 110 ? 13.753 12.312 -12.575 1.00 68.56 110 LYS A CA 1
ATOM 836 C C . LYS A 1 110 ? 14.748 13.119 -13.408 1.00 68.56 110 LYS A C 1
ATOM 838 O O . LYS A 1 110 ? 14.649 13.145 -14.631 1.00 68.56 110 LYS A O 1
ATOM 843 N N . ARG A 1 111 ? 15.704 13.788 -12.758 1.00 67.31 111 ARG A N 1
ATOM 844 C CA . ARG A 1 111 ? 16.842 14.410 -13.441 1.00 67.31 111 ARG A CA 1
ATOM 845 C C . ARG A 1 111 ? 18.039 13.476 -13.370 1.00 67.31 111 ARG A C 1
ATOM 847 O O . ARG A 1 111 ? 18.541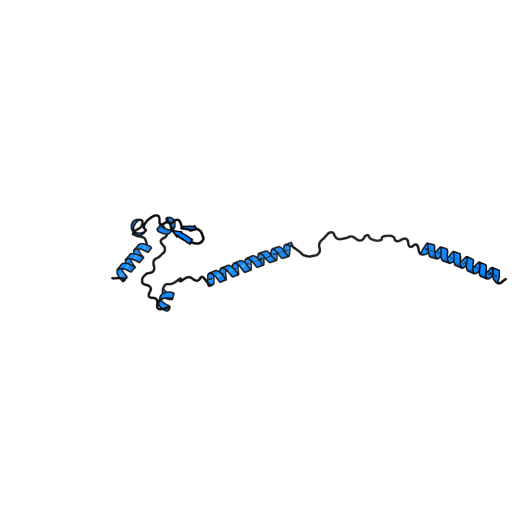 13.179 -12.286 1.00 67.31 111 ARG A O 1
ATOM 854 N N . TYR A 1 112 ? 18.479 13.041 -14.541 1.00 68.38 112 TYR A N 1
ATOM 855 C CA . TYR A 1 112 ? 19.678 12.240 -14.720 1.00 68.38 112 TYR A CA 1
ATOM 856 C C . TYR A 1 112 ? 20.852 13.192 -14.908 1.00 68.38 112 TYR A C 1
ATOM 858 O O . TYR A 1 112 ? 20.912 13.922 -15.896 1.00 68.38 112 TYR A O 1
ATOM 866 N N . LYS A 1 113 ? 21.773 13.229 -13.943 1.00 66.94 113 LYS A N 1
ATOM 867 C CA . LYS A 1 113 ? 23.069 13.869 -14.166 1.00 66.94 113 LYS A CA 1
ATOM 868 C C . LYS A 1 113 ? 23.991 12.811 -14.760 1.00 66.94 113 LYS A C 1
ATOM 870 O O . LYS A 1 113 ? 24.589 12.051 -14.004 1.00 66.94 113 LYS A O 1
ATOM 875 N N . GLN A 1 114 ? 24.058 12.757 -16.089 1.00 67.75 114 GLN A N 1
ATOM 876 C CA . GLN A 1 114 ? 25.009 11.895 -16.785 1.00 67.75 114 GLN A CA 1
ATOM 877 C C . GLN A 1 114 ? 26.416 12.429 -16.535 1.00 67.75 114 GLN A C 1
ATOM 879 O O . GLN A 1 114 ? 26.747 13.543 -16.939 1.00 67.75 114 GLN A O 1
ATOM 884 N N . SER A 1 115 ? 27.215 11.668 -15.791 1.00 67.44 115 SER A N 1
ATOM 885 C CA . SER A 1 115 ? 28.573 12.089 -15.431 1.00 67.44 115 SER A CA 1
ATOM 886 C C . SER A 1 115 ? 29.543 11.897 -16.602 1.00 67.44 115 SER A C 1
ATOM 888 O O . SER A 1 115 ? 30.462 12.692 -16.786 1.00 67.44 115 SER A O 1
ATOM 890 N N . GLN A 1 116 ? 29.334 10.849 -17.409 1.00 73.94 116 GLN A N 1
ATOM 891 C CA . GLN A 1 116 ? 30.211 10.451 -18.513 1.00 73.94 116 GLN A CA 1
ATOM 892 C C . GLN A 1 116 ? 29.411 9.765 -19.629 1.00 73.94 116 GLN A C 1
ATOM 894 O O . GLN A 1 116 ? 28.416 9.092 -19.364 1.00 73.94 116 GLN A O 1
ATOM 899 N N . LEU A 1 117 ? 29.864 9.902 -20.879 1.00 82.56 117 LEU A N 1
ATOM 900 C CA . LEU A 1 117 ? 29.314 9.155 -22.014 1.00 82.56 117 LEU A CA 1
ATOM 901 C C . LEU A 1 117 ? 29.700 7.675 -21.897 1.00 82.56 117 LEU A C 1
ATOM 903 O O . LEU A 1 117 ? 30.890 7.351 -21.892 1.00 82.56 117 LEU A O 1
ATOM 907 N N . LEU A 1 118 ? 28.708 6.778 -21.858 1.00 84.38 118 LEU A N 1
ATOM 908 C CA . LEU A 1 118 ? 28.936 5.335 -21.700 1.00 84.38 118 LEU A CA 1
ATOM 909 C C . LEU A 1 118 ? 29.849 4.764 -22.795 1.00 84.38 118 LEU A C 1
ATOM 911 O O . LEU A 1 118 ? 30.749 3.989 -22.496 1.00 84.38 118 LEU A O 1
ATOM 915 N N . ALA A 1 119 ? 29.681 5.221 -24.039 1.00 85.69 119 ALA A N 1
ATOM 916 C CA . ALA A 1 119 ? 30.479 4.771 -25.180 1.00 85.69 119 ALA A CA 1
ATOM 917 C C . ALA A 1 119 ? 31.983 5.071 -25.045 1.00 85.69 119 ALA A C 1
ATOM 919 O O . ALA A 1 119 ? 32.793 4.382 -25.657 1.00 85.69 119 ALA A O 1
ATOM 920 N N . VAL A 1 120 ? 32.354 6.089 -24.260 1.00 87.31 120 VAL A N 1
ATOM 921 C CA . VAL A 1 120 ? 33.753 6.477 -24.017 1.00 87.31 120 VAL A CA 1
ATOM 922 C C . VAL A 1 120 ? 34.266 5.868 -22.713 1.00 87.31 120 VAL A C 1
ATOM 924 O O . VAL A 1 120 ? 35.401 5.409 -22.653 1.00 87.31 120 VAL A O 1
ATOM 927 N N . GLY A 1 121 ? 33.437 5.856 -21.665 1.00 84.50 121 GLY A N 1
ATOM 928 C CA . GLY A 1 121 ? 33.829 5.373 -20.340 1.00 84.50 121 GLY A CA 1
ATOM 929 C C . GLY A 1 121 ? 33.897 3.848 -20.216 1.00 84.50 121 GLY A C 1
ATOM 930 O O . GLY A 1 121 ? 34.788 3.338 -19.542 1.00 84.50 121 GLY A O 1
ATOM 931 N N . ASN A 1 122 ? 32.983 3.122 -20.868 1.00 86.81 122 ASN A N 1
ATOM 932 C CA . ASN A 1 122 ? 32.982 1.659 -20.924 1.00 86.81 122 ASN A CA 1
ATOM 933 C C . ASN A 1 122 ? 32.527 1.163 -22.315 1.00 86.81 122 ASN A C 1
ATOM 935 O O . ASN A 1 122 ? 31.368 0.780 -22.493 1.00 86.81 122 ASN A O 1
ATOM 939 N N . PRO A 1 123 ? 33.424 1.152 -23.319 1.00 87.88 123 PRO A N 1
ATOM 940 C CA . PRO A 1 123 ? 33.081 0.759 -24.690 1.00 87.88 123 PRO A CA 1
ATOM 941 C C . PRO A 1 123 ? 32.676 -0.715 -24.852 1.00 87.88 123 PRO A C 1
ATOM 943 O O . PRO A 1 123 ? 32.101 -1.078 -25.877 1.00 87.88 123 PRO A O 1
ATOM 946 N N . THR A 1 124 ? 33.003 -1.565 -23.874 1.00 88.94 124 THR A N 1
ATOM 947 C CA . THR A 1 124 ? 32.728 -3.011 -23.874 1.00 88.94 124 THR A CA 1
ATOM 948 C C . THR A 1 124 ? 31.462 -3.377 -23.096 1.00 88.94 124 THR A C 1
ATOM 950 O O . THR A 1 124 ? 31.245 -4.544 -22.783 1.00 88.94 124 THR A O 1
ATOM 953 N N . ASP A 1 125 ? 30.641 -2.394 -22.724 1.00 91.75 125 ASP A N 1
ATOM 954 C CA . ASP A 1 125 ? 29.367 -2.636 -22.050 1.00 91.75 125 ASP A CA 1
ATOM 955 C C . ASP A 1 125 ? 28.353 -3.320 -22.987 1.00 91.75 125 ASP A C 1
ATOM 957 O O . ASP A 1 125 ? 28.289 -3.021 -24.182 1.00 91.75 125 ASP A O 1
ATOM 961 N N . LEU A 1 126 ? 27.499 -4.182 -22.429 1.00 89.75 126 LEU A N 1
ATOM 962 C CA . LEU A 1 126 ? 26.412 -4.857 -23.144 1.00 89.75 126 LEU A CA 1
ATOM 963 C C . LEU A 1 126 ? 25.460 -3.862 -23.820 1.00 89.75 126 LEU A C 1
ATOM 965 O O . LEU A 1 126 ? 24.973 -4.121 -24.920 1.00 89.75 126 LEU A O 1
ATOM 969 N N . ALA A 1 127 ? 25.218 -2.705 -23.196 1.00 90.81 127 ALA A N 1
ATOM 970 C CA . ALA A 1 127 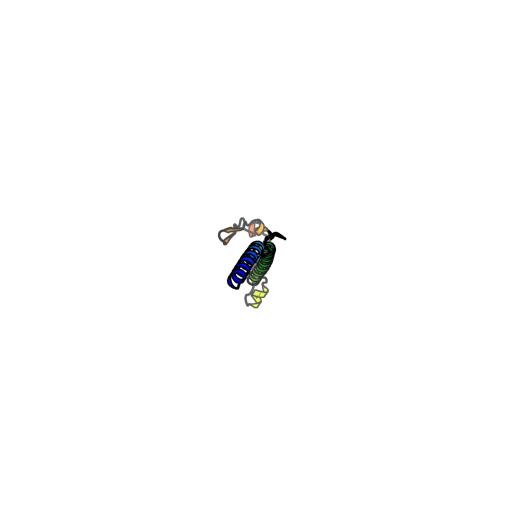? 24.392 -1.659 -23.796 1.00 90.81 127 ALA A CA 1
ATOM 971 C C . ALA A 1 127 ? 25.035 -1.070 -25.066 1.00 90.81 127 ALA A C 1
ATOM 973 O O . ALA A 1 127 ? 24.339 -0.784 -26.039 1.00 90.81 127 ALA A O 1
ATOM 974 N N . ILE A 1 128 ? 26.365 -0.924 -25.082 1.00 92.44 128 ILE A N 1
ATOM 975 C CA . ILE A 1 128 ? 27.109 -0.429 -26.249 1.00 92.44 128 ILE A CA 1
ATOM 976 C C . ILE A 1 128 ? 27.165 -1.490 -27.350 1.00 92.44 128 ILE A C 1
ATOM 978 O O . ILE A 1 128 ? 27.026 -1.150 -28.527 1.00 92.44 128 ILE A O 1
ATOM 982 N N . GLU A 1 129 ? 27.291 -2.769 -26.993 1.00 90.94 129 GLU A N 1
ATOM 983 C CA . GLU A 1 129 ? 27.233 -3.865 -27.965 1.00 90.94 129 GLU A CA 1
ATOM 984 C C . GLU A 1 129 ? 25.849 -3.966 -28.624 1.00 90.94 129 GLU A C 1
ATOM 986 O O . GLU A 1 129 ? 25.756 -4.107 -29.842 1.00 90.94 129 GLU A O 1
ATOM 991 N N . ALA A 1 130 ? 24.768 -3.784 -27.857 1.00 90.00 130 ALA A N 1
ATOM 992 C CA . ALA A 1 130 ? 23.407 -3.735 -28.394 1.00 90.00 130 ALA A CA 1
ATOM 993 C C . ALA A 1 130 ? 23.217 -2.582 -29.399 1.00 90.00 130 ALA A C 1
ATOM 995 O O . ALA A 1 130 ? 22.612 -2.771 -30.452 1.00 90.00 130 ALA A O 1
ATOM 996 N N . ILE A 1 131 ? 23.790 -1.404 -29.126 1.00 91.56 131 ILE A N 1
ATOM 997 C CA . ILE A 1 131 ? 23.783 -0.268 -30.067 1.00 91.56 131 ILE A CA 1
ATOM 998 C C . ILE A 1 131 ? 24.622 -0.577 -31.316 1.00 91.56 131 ILE A C 1
ATOM 1000 O O . ILE A 1 131 ? 24.259 -0.186 -32.426 1.00 91.56 131 ILE A O 1
ATOM 1004 N N . ARG A 1 132 ? 25.740 -1.294 -31.169 1.00 90.25 132 ARG A N 1
ATOM 1005 C CA . ARG A 1 132 ? 26.558 -1.714 -32.312 1.00 90.25 132 ARG A CA 1
ATOM 1006 C C . ARG A 1 132 ? 25.817 -2.724 -33.193 1.00 90.25 132 ARG A C 1
ATOM 1008 O O . ARG A 1 132 ? 25.866 -2.577 -34.411 1.00 90.25 132 ARG A O 1
ATOM 1015 N N . SER A 1 133 ? 25.102 -3.669 -32.582 1.00 89.88 133 SER A N 1
ATOM 1016 C CA . SER A 1 133 ? 24.214 -4.622 -33.261 1.00 89.88 133 SER A CA 1
ATOM 1017 C C . SER A 1 133 ? 23.073 -3.910 -34.000 1.00 89.88 133 SER A C 1
ATOM 1019 O O . SER A 1 133 ? 22.819 -4.178 -35.175 1.00 89.88 133 SER A O 1
ATOM 1021 N N . LEU A 1 134 ? 22.459 -2.903 -33.367 1.00 91.19 134 LEU A N 1
ATOM 1022 C CA . LEU A 1 134 ? 21.470 -2.041 -34.018 1.00 91.19 134 LEU A CA 1
ATOM 1023 C C . LEU A 1 134 ? 22.057 -1.351 -35.256 1.00 91.19 134 LEU A C 1
ATOM 1025 O O . LEU A 1 134 ? 21.436 -1.348 -36.313 1.00 91.19 134 LEU A O 1
ATOM 1029 N N . ARG A 1 135 ? 23.272 -0.799 -35.149 1.00 92.62 135 ARG A N 1
ATOM 1030 C CA . ARG A 1 135 ? 23.956 -0.167 -36.285 1.00 92.62 135 ARG A CA 1
ATOM 1031 C C . ARG A 1 135 ? 24.179 -1.154 -37.430 1.00 92.62 135 ARG A C 1
ATOM 1033 O O . ARG A 1 135 ? 23.996 -0.768 -38.576 1.00 92.62 135 ARG A O 1
ATOM 1040 N N . THR A 1 136 ? 24.572 -2.395 -37.143 1.00 89.94 136 THR A N 1
ATOM 1041 C CA . THR A 1 136 ? 24.725 -3.422 -38.188 1.00 89.94 136 THR A CA 1
ATOM 1042 C C . THR A 1 136 ? 23.395 -3.867 -38.784 1.00 89.94 136 THR A C 1
ATOM 1044 O O . THR A 1 136 ? 23.376 -4.233 -39.945 1.00 89.94 136 THR A O 1
ATOM 1047 N N . SER A 1 137 ? 22.297 -3.813 -38.025 1.00 84.31 137 SER A N 1
ATOM 1048 C CA . SER A 1 137 ? 20.955 -4.149 -38.520 1.00 84.31 137 SER A CA 1
ATOM 1049 C C . SER A 1 137 ? 20.307 -3.034 -39.350 1.00 84.31 137 SER A C 1
ATOM 1051 O O . SER A 1 137 ? 19.317 -3.293 -40.029 1.00 84.31 137 SER A O 1
ATOM 1053 N N . LEU A 1 138 ? 20.803 -1.796 -39.245 1.00 85.69 138 LEU A N 1
ATOM 1054 C CA . LEU A 1 138 ? 20.317 -0.640 -40.009 1.00 85.69 138 LEU A CA 1
ATOM 1055 C C . LEU A 1 138 ? 20.981 -0.491 -41.386 1.00 85.69 138 LEU A C 1
ATOM 1057 O O . LEU A 1 138 ? 20.491 0.289 -42.202 1.00 85.69 138 LEU A O 1
ATOM 1061 N N . HIS A 1 139 ? 22.116 -1.160 -41.593 1.00 67.50 139 HIS A N 1
ATOM 1062 C CA . HIS A 1 139 ? 22.864 -1.176 -42.849 1.00 67.50 139 HIS A CA 1
ATOM 1063 C C . HIS A 1 139 ? 22.421 -2.346 -43.722 1.00 67.50 139 HIS A C 1
ATOM 1065 O O . HIS A 1 139 ? 22.330 -2.122 -44.949 1.00 67.50 139 HIS A O 1
#

Secondary structure (DSSP, 8-state):
-HHHHHHHHHHHHHHHHHHHHHHHS-----SS------S--S--HHHHHHHHHHHHHHHHHHHHHHHHHHT-----HHHHHHTT-------PPPHHHHHH-EEEEETTEEEEE--S-HHHH-TT-HHHHHHHHHHHHH-

pLDDT: mean 81.76, std 9.74, range [61.16, 97.25]